Protein AF-A0A388QLC3-F1 (afdb_monomer)

Foldseek 3Di:
DPVVVVVVVVVVVVVVVVLDDPPPVLLVQLVVQLVVLLVVCLVCVVVLCVVCVPDPCVLVVSLCVSLVVSVVSSQVVQVVVVHGDDPSNVVNSVVSSVVCSVVSVVSVD

Nearest PDB structures (foldseek):
  4gfk-assembly1_A  TM=4.522E-01  e=5.751E-01  Vibrio cholerae O1 biovar El Tor str. N16961
  4hls-assembly3_B  TM=7.576E-01  e=4.727E+00  Oryctolagus cuniculus
  4hmm-assembly2_B  TM=4.912E-01  e=4.218E+00  Oryctolagus cuniculus
  3o79-assembly3_B  TM=4.939E-01  e=4.466E+00  Oryctolagus cuniculus

Sequence (109 aa):
MINSYRIIKHYKKSILAIIMAIPDDVQEYVEKNIKLMISQTETYIPVIKIVFPYSKNLADGIYNLIIGSALSVFVNQYAIRMKYPTSEDFLEFGKLALKYRDQIDKFFK

Mean predicted aligned error: 8.51 Å

Structure (mmCIF, N/CA/C/O backbone):
data_AF-A0A388QLC3-F1
#
_entry.id   AF-A0A388QLC3-F1
#
loop_
_atom_site.group_PDB
_atom_site.id
_atom_site.type_symbol
_atom_site.label_atom_id
_atom_site.label_alt_id
_atom_site.label_comp_id
_atom_site.label_asym_id
_atom_site.label_entity_id
_atom_site.label_seq_id
_atom_site.pdbx_PDB_ins_code
_atom_site.Cartn_x
_atom_site.Cartn_y
_atom_site.Cartn_z
_atom_site.occupancy
_atom_site.B_iso_or_equiv
_atom_site.auth_seq_id
_atom_site.auth_comp_id
_atom_site.auth_asym_id
_atom_site.auth_atom_id
_atom_site.pdbx_PDB_model_num
ATOM 1 N N . MET A 1 1 ? 24.329 -39.963 -13.262 1.00 51.78 1 MET A N 1
ATOM 2 C CA . MET A 1 1 ? 22.991 -39.377 -13.530 1.00 51.78 1 MET A CA 1
ATOM 3 C C . MET A 1 1 ? 22.492 -38.348 -12.497 1.00 51.78 1 MET A C 1
ATOM 5 O O . MET A 1 1 ? 21.504 -37.687 -12.776 1.00 51.78 1 MET A O 1
ATOM 9 N N . ILE A 1 2 ? 23.149 -38.134 -11.346 1.00 55.78 2 ILE A N 1
ATOM 10 C CA . ILE A 1 2 ? 22.633 -37.248 -10.271 1.00 55.78 2 ILE A CA 1
ATOM 11 C C . ILE A 1 2 ? 22.958 -35.750 -10.491 1.00 55.78 2 ILE A C 1
ATOM 13 O O . ILE A 1 2 ? 22.264 -34.876 -9.974 1.00 55.78 2 ILE A O 1
ATOM 17 N N . ASN A 1 3 ? 23.972 -35.427 -11.302 1.00 55.56 3 ASN A N 1
ATOM 18 C CA . ASN A 1 3 ? 24.464 -34.050 -11.440 1.00 55.56 3 ASN A CA 1
ATOM 19 C C . ASN A 1 3 ? 23.561 -33.153 -12.308 1.00 55.56 3 ASN A C 1
ATOM 21 O O . ASN A 1 3 ? 23.339 -31.991 -11.975 1.00 55.56 3 ASN A O 1
ATOM 25 N N . SER A 1 4 ? 22.953 -33.703 -13.365 1.00 48.91 4 SER A N 1
ATOM 26 C CA . SER A 1 4 ? 22.089 -32.935 -14.274 1.00 48.91 4 SER A CA 1
ATOM 27 C C . SER A 1 4 ? 20.813 -32.433 -13.592 1.00 48.91 4 SER A C 1
ATOM 29 O O . SER A 1 4 ? 20.413 -31.295 -13.809 1.00 48.91 4 SER A O 1
ATOM 31 N N . TYR A 1 5 ? 20.212 -33.217 -12.689 1.00 56.19 5 TYR A N 1
ATOM 32 C CA . TYR A 1 5 ? 19.015 -32.800 -11.941 1.00 56.19 5 TYR A CA 1
ATOM 33 C C . TYR A 1 5 ? 19.279 -31.624 -10.995 1.00 56.19 5 TYR A C 1
ATOM 35 O O . TYR A 1 5 ? 18.433 -30.741 -10.840 1.00 56.19 5 TYR A O 1
ATOM 43 N N . ARG A 1 6 ? 20.461 -31.583 -10.372 1.00 56.94 6 ARG A N 1
ATOM 44 C CA . ARG A 1 6 ? 20.851 -30.508 -9.452 1.00 56.94 6 ARG A CA 1
ATOM 45 C C . ARG A 1 6 ? 21.126 -29.205 -10.207 1.00 56.94 6 ARG A C 1
ATOM 47 O O . ARG A 1 6 ? 20.697 -28.146 -9.753 1.00 56.94 6 ARG A O 1
ATOM 54 N N . ILE A 1 7 ? 21.741 -29.307 -11.387 1.00 59.16 7 ILE A N 1
ATOM 55 C CA . ILE A 1 7 ? 21.964 -28.183 -12.305 1.00 59.16 7 ILE A CA 1
ATOM 56 C C . ILE A 1 7 ? 20.621 -27.647 -12.821 1.00 59.16 7 ILE A C 1
ATOM 58 O O . ILE A 1 7 ? 20.359 -26.458 -12.684 1.00 59.16 7 ILE A O 1
ATOM 62 N N . ILE A 1 8 ? 19.715 -28.510 -13.295 1.00 61.78 8 ILE A N 1
ATOM 63 C CA . ILE A 1 8 ? 18.383 -28.098 -13.775 1.00 61.78 8 ILE A CA 1
ATOM 64 C C . ILE A 1 8 ? 17.567 -27.429 -12.661 1.00 61.78 8 ILE A C 1
ATOM 66 O O . ILE A 1 8 ? 16.921 -26.414 -12.902 1.00 61.78 8 ILE A O 1
ATOM 70 N N . LYS A 1 9 ? 17.613 -27.938 -11.422 1.00 56.50 9 LYS A N 1
ATOM 71 C CA . LYS A 1 9 ? 16.917 -27.319 -10.280 1.00 56.50 9 LYS A CA 1
ATOM 72 C C . LYS A 1 9 ? 17.498 -25.947 -9.924 1.00 56.50 9 LYS A C 1
ATOM 74 O O . LYS A 1 9 ? 16.735 -25.044 -9.587 1.00 56.50 9 LYS A O 1
ATOM 79 N N . HIS A 1 10 ? 18.819 -25.786 -10.008 1.00 56.00 10 HIS A N 1
ATOM 80 C CA . HIS A 1 10 ? 19.481 -24.503 -9.778 1.00 56.00 10 HIS A CA 1
ATOM 81 C C . HIS A 1 10 ? 19.122 -23.499 -10.878 1.00 56.00 10 HIS A C 1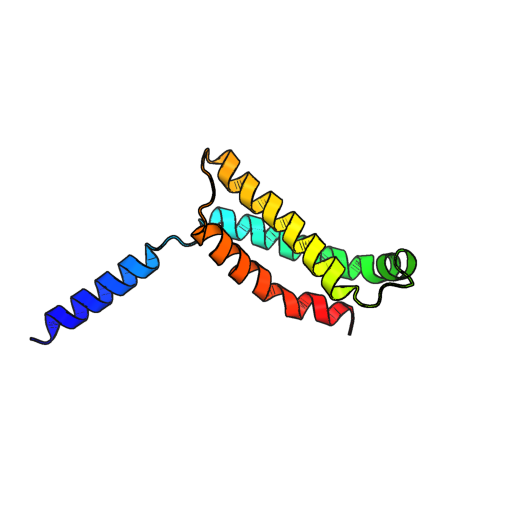
ATOM 83 O O . HIS A 1 10 ? 18.616 -22.432 -10.557 1.00 56.00 10 HIS A O 1
ATOM 89 N N . TYR A 1 11 ? 19.232 -23.880 -12.154 1.00 54.56 11 TYR A N 1
ATOM 90 C CA . TYR A 1 11 ? 18.823 -23.035 -13.279 1.00 54.56 11 TYR A CA 1
ATOM 91 C C . TYR A 1 11 ? 17.330 -22.707 -13.254 1.00 54.56 11 TYR A C 1
ATOM 93 O O . TYR A 1 11 ? 16.976 -21.561 -13.475 1.00 54.56 11 TYR A O 1
ATOM 101 N N . LYS A 1 12 ? 16.443 -23.648 -12.911 1.00 54.12 12 LYS A N 1
ATOM 102 C CA . LYS A 1 12 ? 15.00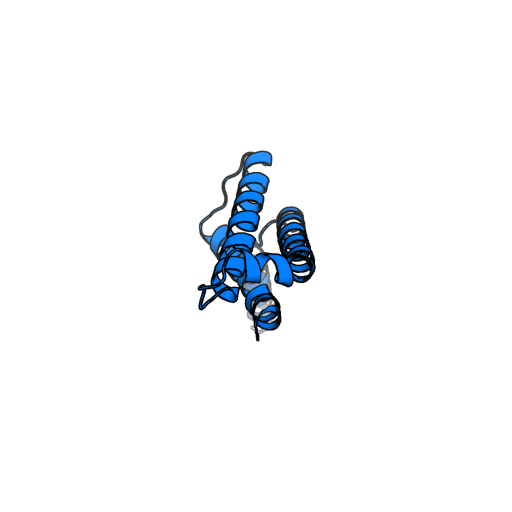2 -23.377 -12.782 1.00 54.12 12 LYS A CA 1
ATOM 103 C C . LYS A 1 12 ? 14.706 -22.405 -11.638 1.00 54.12 12 LYS A C 1
ATOM 105 O O . LYS A 1 12 ? 13.855 -21.543 -11.803 1.00 54.12 12 LYS A O 1
ATOM 110 N N . LYS A 1 13 ? 15.416 -22.507 -10.505 1.00 51.56 13 LYS A N 1
ATOM 111 C CA . LYS A 1 13 ? 15.309 -21.555 -9.386 1.00 51.56 13 LYS A CA 1
ATOM 112 C C . LYS A 1 13 ? 15.857 -20.176 -9.764 1.00 51.56 13 LYS A C 1
ATOM 114 O O . LYS A 1 13 ? 15.234 -19.184 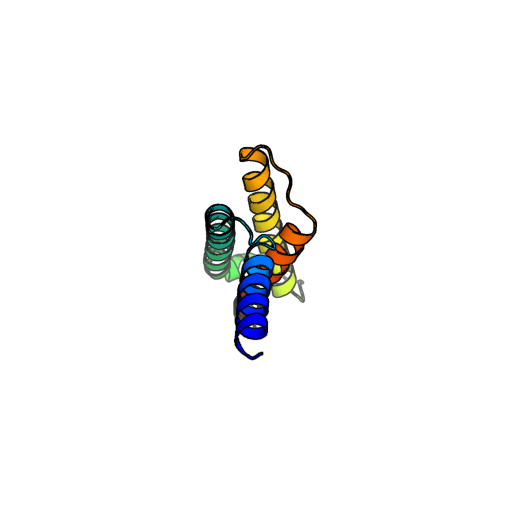-9.415 1.00 51.56 13 LYS A O 1
ATOM 119 N N . SER A 1 14 ? 16.965 -20.116 -10.501 1.00 49.97 14 SER A N 1
ATOM 120 C CA . SER A 1 14 ? 17.524 -18.865 -11.022 1.00 49.97 14 SER A CA 1
ATOM 121 C C . SER A 1 14 ? 16.618 -18.243 -12.083 1.00 49.97 14 SER A C 1
ATOM 123 O O . SER A 1 14 ? 16.393 -17.050 -12.038 1.00 49.97 14 SER A O 1
ATOM 125 N N . ILE A 1 15 ? 16.012 -19.035 -12.972 1.00 50.41 15 ILE A N 1
ATOM 126 C CA . ILE A 1 15 ? 15.026 -18.573 -13.959 1.00 50.41 15 ILE A CA 1
ATOM 127 C C . ILE A 1 15 ? 13.749 -18.091 -13.261 1.00 50.41 15 ILE A C 1
ATOM 129 O O . ILE A 1 15 ? 13.250 -17.041 -13.620 1.00 50.41 15 ILE A O 1
ATOM 133 N N . LEU A 1 16 ? 13.264 -18.785 -12.224 1.00 45.53 16 LEU A N 1
ATOM 134 C CA . LEU A 1 16 ? 12.148 -18.324 -11.381 1.00 45.53 16 LEU A CA 1
ATOM 135 C C . LEU A 1 16 ? 12.478 -17.055 -10.585 1.00 45.53 16 LEU A C 1
ATOM 137 O O . LEU A 1 16 ? 11.582 -16.264 -10.344 1.00 45.53 16 LEU A O 1
ATOM 141 N N . ALA A 1 17 ? 13.735 -16.849 -10.191 1.00 47.72 17 ALA A N 1
ATOM 142 C CA . ALA A 1 17 ? 14.194 -15.592 -9.596 1.00 47.72 17 ALA A CA 1
ATOM 143 C C . ALA A 1 17 ? 14.399 -14.480 -10.647 1.00 47.72 17 ALA A C 1
ATOM 145 O O . ALA A 1 17 ? 14.352 -13.305 -10.309 1.00 47.72 17 ALA A O 1
ATOM 146 N N . ILE A 1 18 ? 14.602 -14.854 -11.917 1.00 44.88 18 ILE A N 1
ATOM 147 C CA . ILE A 1 18 ? 14.611 -13.966 -13.091 1.00 44.88 18 ILE A CA 1
ATOM 148 C C . ILE A 1 18 ? 13.177 -13.672 -13.579 1.00 44.88 18 ILE A C 1
ATOM 150 O O . ILE A 1 18 ? 12.991 -12.727 -14.344 1.00 44.88 18 ILE A O 1
ATOM 154 N N . ILE A 1 19 ? 12.151 -14.404 -13.110 1.00 49.22 19 ILE A N 1
ATOM 155 C CA . ILE A 1 19 ? 10.744 -13.987 -13.227 1.00 49.22 19 ILE A CA 1
ATOM 156 C C . ILE A 1 19 ? 10.559 -12.795 -12.281 1.00 49.22 19 ILE A C 1
ATOM 158 O O . ILE A 1 19 ? 10.189 -12.929 -11.120 1.00 49.22 19 ILE A O 1
ATOM 162 N N . MET A 1 20 ? 10.980 -11.657 -12.828 1.00 57.03 20 MET A N 1
ATOM 163 C CA . MET A 1 20 ? 10.852 -10.264 -12.432 1.00 57.03 20 MET A CA 1
ATOM 164 C C . MET A 1 20 ? 10.196 -10.024 -11.074 1.00 57.03 20 MET A C 1
ATOM 166 O O . MET A 1 20 ? 8.989 -9.828 -10.964 1.00 57.03 20 MET A O 1
ATOM 170 N N . ALA A 1 21 ? 11.035 -9.957 -10.043 1.00 74.75 21 ALA A N 1
ATOM 171 C CA . ALA A 1 21 ? 10.706 -9.167 -8.871 1.00 74.75 21 ALA A CA 1
ATOM 172 C C . ALA A 1 21 ? 10.609 -7.691 -9.289 1.00 74.75 21 ALA A C 1
ATOM 174 O O . ALA A 1 21 ? 11.390 -7.227 -10.129 1.00 74.75 21 ALA A O 1
ATOM 175 N N . ILE A 1 22 ? 9.668 -6.958 -8.687 1.00 87.88 22 ILE A N 1
ATOM 176 C CA . ILE A 1 22 ? 9.654 -5.491 -8.742 1.00 87.88 22 ILE A CA 1
ATOM 177 C C . ILE A 1 22 ? 11.082 -5.011 -8.437 1.00 87.88 22 ILE A C 1
ATOM 179 O O . ILE A 1 22 ? 11.661 -5.509 -7.470 1.00 87.88 22 ILE A O 1
ATOM 183 N N . PRO A 1 23 ? 11.661 -4.079 -9.219 1.00 91.06 23 PRO A N 1
ATOM 184 C CA . PRO A 1 23 ? 12.991 -3.559 -8.924 1.00 91.06 23 PRO A CA 1
ATOM 185 C C . PRO A 1 23 ? 13.092 -3.109 -7.461 1.00 91.06 23 PRO A C 1
ATOM 187 O O . PRO A 1 23 ? 12.184 -2.436 -6.967 1.00 91.06 23 PRO A O 1
ATOM 190 N N . ASP A 1 24 ? 14.168 -3.490 -6.770 1.00 90.75 24 ASP A N 1
ATOM 191 C CA . ASP A 1 24 ? 14.291 -3.314 -5.314 1.00 90.75 24 ASP A CA 1
ATOM 192 C C . ASP A 1 24 ? 14.073 -1.858 -4.874 1.00 90.75 24 ASP A C 1
ATOM 194 O O . ASP A 1 24 ? 13.408 -1.592 -3.874 1.00 90.75 24 ASP A O 1
ATOM 198 N N . ASP A 1 25 ? 14.564 -0.906 -5.666 1.00 91.00 25 ASP A N 1
ATOM 199 C CA . ASP A 1 25 ? 14.408 0.531 -5.446 1.00 91.00 25 ASP A CA 1
ATOM 200 C C . ASP A 1 25 ? 12.952 1.004 -5.599 1.00 91.00 25 ASP A C 1
ATOM 202 O O . ASP A 1 25 ? 12.474 1.844 -4.833 1.00 91.00 25 ASP A O 1
ATOM 206 N N . VAL A 1 26 ? 12.212 0.444 -6.560 1.00 94.75 26 VAL A N 1
ATOM 207 C CA . VAL A 1 26 ? 10.773 0.689 -6.725 1.00 94.75 26 VAL A CA 1
ATOM 208 C C . VAL A 1 26 ? 9.998 0.093 -5.554 1.00 94.75 26 VAL A C 1
ATOM 210 O O . VAL A 1 26 ? 9.127 0.766 -4.993 1.00 94.75 26 VAL A O 1
ATOM 213 N N . GLN A 1 27 ? 10.325 -1.138 -5.157 1.00 95.00 27 GLN A N 1
ATOM 214 C CA . GLN A 1 27 ? 9.694 -1.799 -4.019 1.00 95.00 27 GLN A CA 1
ATOM 215 C C . GLN A 1 27 ? 9.924 -1.006 -2.726 1.00 95.00 27 GLN A C 1
ATOM 217 O O . GLN A 1 27 ? 8.966 -0.750 -1.995 1.00 95.00 27 GLN A O 1
ATOM 222 N N . GLU A 1 28 ? 11.155 -0.562 -2.464 1.00 94.88 28 GLU A N 1
ATOM 223 C CA . GLU A 1 28 ? 11.492 0.255 -1.295 1.00 94.88 28 GLU A CA 1
ATOM 224 C C . GLU A 1 28 ? 10.679 1.555 -1.268 1.00 94.88 28 GLU A C 1
ATOM 226 O O . GLU A 1 28 ? 10.102 1.914 -0.236 1.00 94.88 28 GLU A O 1
ATOM 231 N N . TYR A 1 29 ? 10.579 2.246 -2.406 1.00 95.25 29 TYR A N 1
ATOM 232 C CA . TYR A 1 29 ? 9.856 3.512 -2.494 1.00 95.25 29 TYR A CA 1
ATOM 233 C C . TYR A 1 29 ? 8.353 3.341 -2.220 1.00 95.25 29 TYR A C 1
ATOM 235 O O . TYR A 1 29 ? 7.746 4.145 -1.503 1.00 95.25 29 TYR A O 1
ATOM 243 N N . VAL A 1 30 ? 7.758 2.266 -2.742 1.00 97.12 30 VAL A N 1
ATOM 244 C CA . VAL A 1 30 ? 6.354 1.903 -2.498 1.00 97.12 30 VAL A CA 1
ATOM 245 C C . VAL A 1 30 ? 6.129 1.524 -1.037 1.00 97.12 30 VAL A C 1
ATOM 247 O O . VAL A 1 30 ? 5.220 2.057 -0.398 1.00 97.12 30 VAL A O 1
ATOM 250 N N . GLU A 1 31 ? 6.967 0.658 -0.464 1.00 97.25 31 GLU A N 1
ATOM 251 C CA . GLU A 1 31 ? 6.838 0.275 0.944 1.00 97.25 31 GLU A CA 1
ATOM 252 C C . GLU A 1 31 ? 7.003 1.468 1.885 1.00 97.25 31 GLU A C 1
ATOM 254 O O . GLU A 1 31 ? 6.284 1.572 2.881 1.00 97.25 31 GLU A O 1
ATOM 259 N N . LYS A 1 32 ? 7.927 2.384 1.579 1.00 97.50 32 LYS A N 1
ATOM 260 C CA . LYS A 1 32 ? 8.119 3.612 2.353 1.00 97.50 32 LYS A CA 1
ATOM 261 C C . LYS A 1 32 ? 6.858 4.475 2.344 1.00 97.50 32 LYS A C 1
ATOM 263 O O . LYS A 1 32 ? 6.480 4.989 3.396 1.00 97.50 32 LYS A O 1
ATOM 268 N N . ASN A 1 33 ? 6.192 4.605 1.195 1.00 97.88 33 ASN A N 1
ATOM 269 C CA . ASN A 1 33 ? 4.918 5.316 1.095 1.00 97.88 33 ASN A CA 1
ATOM 270 C C . ASN A 1 33 ? 3.821 4.645 1.941 1.00 97.88 33 ASN A C 1
ATOM 272 O O . ASN A 1 33 ? 3.188 5.324 2.749 1.00 97.88 33 ASN A O 1
ATOM 276 N N . ILE A 1 34 ? 3.659 3.322 1.831 1.00 98.00 34 ILE A N 1
ATOM 277 C CA . ILE A 1 34 ? 2.665 2.567 2.614 1.00 98.00 34 ILE A CA 1
ATOM 278 C C . ILE A 1 34 ? 2.916 2.740 4.118 1.00 98.00 34 ILE A C 1
ATOM 280 O O . ILE A 1 34 ? 2.012 3.131 4.857 1.00 98.00 34 ILE A O 1
ATOM 284 N N . LYS A 1 35 ? 4.152 2.501 4.577 1.00 97.12 35 LYS A N 1
ATOM 285 C CA . LYS A 1 35 ? 4.532 2.613 5.996 1.00 97.12 35 LYS A CA 1
ATOM 286 C C . LYS A 1 35 ? 4.294 4.024 6.538 1.00 97.12 35 LYS A C 1
ATOM 288 O O . LYS A 1 35 ? 3.782 4.167 7.647 1.00 97.12 35 LYS A O 1
ATOM 293 N N . LEU A 1 36 ? 4.609 5.057 5.751 1.00 96.94 36 LEU A N 1
ATOM 294 C CA . LEU A 1 36 ? 4.337 6.447 6.118 1.00 96.94 36 LEU A CA 1
ATOM 295 C C . LEU A 1 36 ? 2.835 6.696 6.308 1.00 96.94 36 LEU A C 1
ATOM 297 O O . LEU A 1 36 ? 2.437 7.236 7.337 1.00 96.94 36 LEU A O 1
ATOM 301 N N . MET A 1 37 ? 1.998 6.277 5.356 1.00 96.69 37 MET A N 1
ATOM 302 C CA . MET A 1 37 ? 0.551 6.499 5.449 1.00 96.69 37 MET A CA 1
ATOM 303 C C . MET A 1 37 ? -0.100 5.700 6.585 1.00 96.69 37 MET A C 1
ATOM 305 O O . MET A 1 37 ? -1.029 6.190 7.225 1.00 96.69 37 MET A O 1
ATOM 309 N N . ILE A 1 38 ? 0.399 4.496 6.880 1.00 96.06 38 ILE A N 1
ATOM 310 C CA . ILE A 1 38 ? -0.027 3.711 8.049 1.00 96.06 38 ILE A CA 1
ATOM 311 C C . ILE A 1 38 ? 0.309 4.458 9.345 1.00 96.06 38 ILE A C 1
ATOM 313 O O . ILE A 1 38 ? -0.564 4.621 10.194 1.00 96.06 38 ILE A O 1
ATOM 317 N N . SER A 1 39 ? 1.538 4.967 9.479 1.00 94.75 39 SER A N 1
ATOM 318 C CA . SER A 1 39 ? 1.953 5.752 10.652 1.00 94.75 39 SER A CA 1
ATOM 319 C C . SER A 1 39 ? 1.120 7.030 10.820 1.00 94.75 39 SER A C 1
ATOM 321 O O . SER A 1 39 ? 0.710 7.375 11.927 1.00 94.75 39 SER A O 1
ATOM 323 N N . GLN A 1 40 ? 0.807 7.711 9.719 1.00 93.44 40 GLN A N 1
ATOM 324 C CA . GLN A 1 40 ? -0.071 8.881 9.730 1.00 93.44 40 GLN A CA 1
ATOM 325 C C . GLN A 1 40 ? -1.507 8.524 10.131 1.00 93.44 40 GLN A C 1
ATOM 327 O O . GLN A 1 40 ? -2.120 9.239 10.923 1.00 93.44 40 GLN A O 1
ATOM 332 N N . THR A 1 41 ? -2.030 7.402 9.631 1.00 93.50 41 THR A N 1
ATOM 333 C CA . THR A 1 41 ? -3.383 6.923 9.948 1.00 93.50 41 THR A CA 1
ATOM 334 C C . THR A 1 41 ? -3.582 6.786 11.447 1.00 93.50 41 THR A C 1
ATOM 336 O O . THR A 1 41 ? -4.596 7.262 11.947 1.00 93.50 41 THR A O 1
ATOM 339 N N . GLU A 1 42 ? -2.616 6.201 12.157 1.00 91.00 42 GLU A N 1
ATOM 340 C CA . GLU A 1 42 ? -2.663 6.039 13.614 1.00 91.00 42 GLU A CA 1
ATOM 341 C C . GLU A 1 42 ? -2.900 7.376 14.336 1.00 91.00 42 GLU A C 1
ATOM 343 O O . GLU A 1 42 ? -3.745 7.473 15.226 1.00 91.00 42 GLU A O 1
ATOM 348 N N . THR A 1 43 ? -2.236 8.441 13.880 1.00 91.62 43 THR A N 1
ATOM 349 C CA . THR A 1 43 ? -2.388 9.792 14.442 1.00 91.62 43 THR A CA 1
ATOM 350 C C . THR A 1 43 ? -3.743 10.415 14.082 1.00 91.62 43 THR A C 1
ATOM 352 O O . THR A 1 43 ? -4.305 11.193 14.854 1.00 91.62 43 THR A O 1
ATOM 355 N N . TYR A 1 44 ? -4.299 10.074 12.918 1.00 90.06 44 TYR A N 1
ATOM 356 C CA . TYR A 1 44 ? -5.543 10.652 12.407 1.00 90.06 44 TYR A CA 1
ATOM 357 C C . TYR A 1 44 ? -6.809 9.892 12.820 1.00 90.06 44 TYR A C 1
ATOM 359 O O . TYR A 1 44 ? -7.902 10.384 12.536 1.00 90.06 44 TYR A O 1
ATOM 367 N N . ILE A 1 45 ? -6.711 8.754 13.524 1.00 91.44 45 ILE A N 1
ATOM 368 C CA . ILE A 1 45 ? -7.876 7.957 13.965 1.00 91.44 45 ILE A CA 1
ATOM 369 C C . ILE A 1 45 ? -8.988 8.818 14.597 1.00 91.44 45 ILE A C 1
ATOM 371 O O . ILE A 1 45 ? -10.147 8.645 14.200 1.00 91.44 45 ILE A O 1
ATOM 375 N N . PRO A 1 46 ? -8.708 9.754 15.532 1.00 91.56 46 PRO A N 1
ATOM 376 C CA . PRO A 1 46 ? -9.762 10.574 16.131 1.00 91.56 46 PRO A CA 1
ATOM 377 C C . PRO A 1 46 ? -10.509 11.422 15.094 1.00 91.56 46 PRO A C 1
ATOM 379 O O . PRO A 1 46 ? -11.736 11.491 15.116 1.00 91.56 46 PRO A O 1
ATOM 382 N N . VAL A 1 47 ? -9.778 12.009 14.142 1.00 93.56 47 VAL A N 1
ATOM 383 C CA . VAL A 1 47 ? -10.348 12.817 13.055 1.00 93.56 47 VAL A CA 1
ATOM 384 C C . VAL A 1 47 ? -11.174 11.941 12.115 1.00 93.56 47 VAL A C 1
ATOM 386 O O . VAL A 1 47 ? -12.299 12.300 11.777 1.00 93.56 47 VAL A O 1
ATOM 389 N N . ILE A 1 48 ? -10.661 10.765 11.744 1.00 91.06 48 ILE A N 1
ATOM 390 C CA . ILE A 1 48 ? -11.350 9.810 10.862 1.00 91.06 48 ILE A CA 1
ATOM 391 C C . ILE A 1 48 ? -12.714 9.422 11.451 1.00 91.06 48 ILE A C 1
ATOM 393 O O . ILE A 1 48 ? -13.712 9.428 10.732 1.00 91.06 48 ILE A O 1
ATOM 397 N N . LYS A 1 49 ? -12.791 9.145 12.759 1.00 89.12 49 LYS A N 1
ATOM 398 C CA . LYS A 1 49 ? -14.058 8.791 13.427 1.00 89.12 49 LYS A CA 1
ATOM 399 C C . LYS A 1 49 ? -15.077 9.937 13.430 1.00 89.12 49 LYS A C 1
ATOM 401 O O . LYS A 1 49 ? -16.271 9.674 13.335 1.00 89.12 49 LYS A O 1
ATOM 406 N N . ILE A 1 50 ? -14.617 11.187 13.514 1.00 93.31 50 ILE A N 1
ATOM 407 C CA . ILE A 1 50 ? -15.485 12.376 13.467 1.00 93.31 50 ILE A CA 1
ATOM 408 C C . ILE A 1 50 ? -15.996 12.629 12.045 1.00 93.31 50 ILE A C 1
ATOM 410 O O . ILE A 1 50 ? -17.175 12.917 11.861 1.00 93.31 50 ILE A O 1
ATOM 414 N N . VAL A 1 51 ? -15.118 12.529 11.044 1.00 93.81 51 VAL A N 1
ATOM 415 C CA . VAL A 1 51 ? -15.448 12.823 9.639 1.00 93.81 51 VAL A CA 1
ATOM 416 C C . VAL A 1 51 ? -16.311 11.723 9.015 1.00 93.81 51 VAL A C 1
ATOM 418 O O . VAL A 1 51 ? -17.157 12.009 8.170 1.00 93.81 51 VAL A O 1
ATOM 421 N N . PHE A 1 52 ? -16.145 10.472 9.451 1.00 91.44 52 PHE A N 1
ATOM 422 C CA . PHE A 1 52 ? -16.863 9.311 8.917 1.00 91.44 52 PHE A CA 1
ATOM 423 C C . PHE A 1 52 ? -17.704 8.593 9.991 1.00 91.44 52 PHE A C 1
ATOM 425 O O . PHE A 1 52 ? -17.521 7.392 10.216 1.00 91.44 52 PHE A O 1
ATOM 432 N N . PRO A 1 53 ? -18.666 9.280 10.637 1.00 90.25 53 PRO A N 1
ATOM 433 C CA . PRO A 1 53 ? -19.331 8.788 11.847 1.00 90.25 53 PRO A CA 1
ATOM 434 C C . PRO A 1 53 ? -20.240 7.571 11.613 1.00 90.25 53 PRO A C 1
ATOM 436 O O . PRO A 1 53 ? -20.553 6.842 12.549 1.00 90.25 53 PRO A O 1
ATOM 439 N N . TYR A 1 54 ? -20.662 7.330 10.368 1.00 91.50 54 TYR A N 1
ATOM 440 C CA . TYR A 1 54 ? -21.571 6.235 10.003 1.00 91.50 54 TYR A CA 1
ATOM 441 C C . TYR A 1 54 ? -20.884 5.097 9.243 1.00 91.50 54 TYR A C 1
ATOM 443 O O . TYR A 1 54 ? -21.550 4.152 8.810 1.00 91.50 54 TYR A O 1
ATOM 451 N N . SER A 1 55 ? -19.565 5.179 9.041 1.00 90.38 55 SER A N 1
ATOM 452 C CA . SER A 1 55 ? -18.845 4.127 8.332 1.00 90.38 55 SER A CA 1
ATOM 453 C C . SER A 1 55 ? -18.767 2.870 9.189 1.00 90.38 55 SER A C 1
ATOM 455 O O . SER A 1 55 ? -18.233 2.878 10.296 1.00 90.38 55 SER A O 1
ATOM 457 N N . LYS A 1 56 ? -19.280 1.765 8.648 1.00 87.06 56 LYS A N 1
ATOM 458 C CA . LYS A 1 56 ? -19.234 0.447 9.296 1.00 87.06 56 LYS A CA 1
ATOM 459 C C . LYS A 1 56 ? -17.933 -0.305 9.016 1.00 87.06 56 LYS A C 1
ATOM 461 O O . LYS A 1 56 ? -17.712 -1.357 9.602 1.00 87.06 56 LYS A O 1
ATOM 466 N N . ASN A 1 57 ? -17.102 0.204 8.103 1.00 90.62 57 ASN A N 1
ATOM 467 C CA . ASN A 1 57 ? -15.896 -0.479 7.650 1.00 90.62 57 ASN A CA 1
ATOM 468 C C . ASN A 1 57 ? -14.778 0.520 7.311 1.00 90.62 57 ASN A C 1
ATOM 470 O O . ASN A 1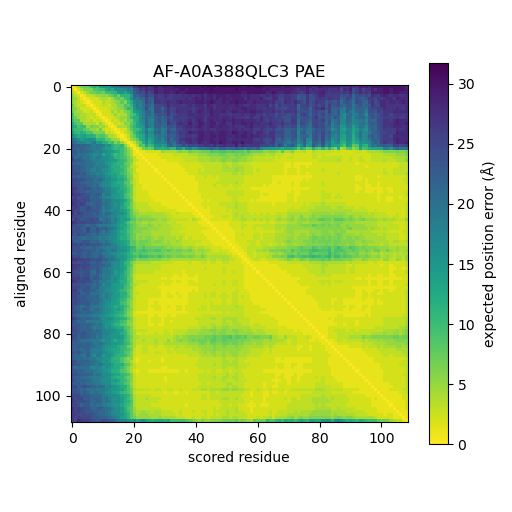 57 ? -14.364 0.689 6.164 1.00 90.62 57 ASN A O 1
ATOM 474 N N . LEU A 1 58 ? -14.323 1.235 8.343 1.00 92.38 58 LEU A N 1
ATOM 475 C CA . LEU A 1 58 ? -13.227 2.199 8.224 1.00 92.38 58 LEU A CA 1
ATOM 476 C C . LEU A 1 58 ? -11.905 1.526 7.841 1.00 92.38 58 LEU A C 1
ATOM 478 O O . LEU A 1 58 ? -11.150 2.103 7.064 1.00 92.38 58 LEU A O 1
ATOM 482 N N . ALA A 1 59 ? -11.656 0.305 8.322 1.00 93.88 59 ALA A N 1
ATOM 483 C CA . ALA A 1 59 ? -10.454 -0.452 7.983 1.00 93.88 59 ALA A CA 1
ATOM 484 C C . ALA A 1 59 ? -10.336 -0.689 6.467 1.00 93.88 59 ALA A C 1
ATOM 486 O O . ALA A 1 59 ? -9.292 -0.371 5.897 1.00 93.88 59 ALA A O 1
ATOM 487 N N . ASP A 1 60 ? -11.404 -1.143 5.792 1.00 94.69 60 ASP A N 1
ATOM 488 C CA . ASP A 1 60 ? -11.404 -1.308 4.328 1.00 94.69 60 ASP A CA 1
ATOM 489 C C . ASP A 1 60 ? -11.184 0.016 3.602 1.00 94.69 60 ASP A C 1
ATOM 491 O O . ASP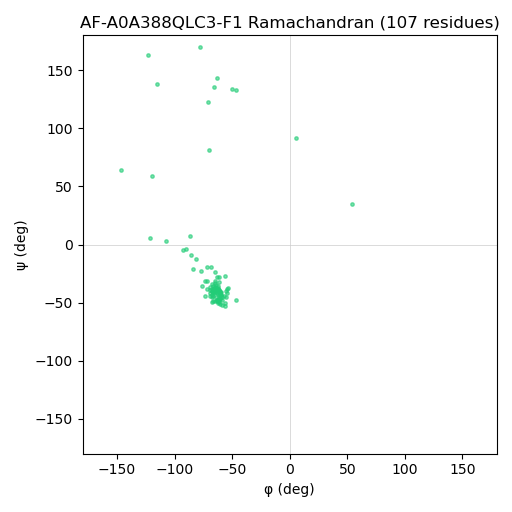 A 1 60 ? -10.390 0.084 2.664 1.00 94.69 60 ASP A O 1
ATOM 495 N N . GLY A 1 61 ? -11.878 1.074 4.030 1.00 93.69 61 GLY A N 1
ATOM 496 C CA . GLY A 1 61 ? -11.770 2.388 3.398 1.00 93.69 61 GLY A CA 1
ATOM 497 C C . GLY A 1 61 ? -10.347 2.942 3.460 1.00 93.69 61 GLY A C 1
ATOM 498 O O . GLY A 1 61 ? -9.803 3.383 2.448 1.00 93.69 61 GLY A O 1
ATOM 499 N N . ILE A 1 62 ? -9.722 2.865 4.635 1.00 95.19 62 ILE A N 1
ATOM 500 C CA . ILE A 1 62 ? -8.348 3.325 4.840 1.00 95.19 62 ILE A CA 1
ATOM 501 C C . ILE A 1 62 ? -7.347 2.424 4.118 1.00 95.19 62 ILE A C 1
ATOM 503 O O . ILE A 1 62 ? -6.435 2.937 3.471 1.00 95.19 62 ILE A O 1
ATOM 507 N N . TYR A 1 63 ? -7.534 1.103 4.154 1.00 96.69 63 TYR A N 1
ATOM 508 C CA . TYR A 1 63 ? -6.701 0.178 3.390 1.00 96.69 63 TYR A CA 1
ATOM 509 C C . TYR A 1 63 ? -6.724 0.514 1.894 1.00 96.69 63 TYR A C 1
ATOM 511 O O . TYR A 1 63 ? -5.670 0.710 1.290 1.00 96.69 63 TYR A O 1
ATOM 519 N N . ASN A 1 64 ? -7.914 0.676 1.312 1.00 96.25 64 ASN A N 1
ATOM 520 C CA . ASN A 1 64 ? -8.073 1.013 -0.102 1.00 96.25 64 ASN A CA 1
ATOM 521 C C . ASN A 1 64 ? -7.433 2.363 -0.453 1.00 96.25 64 ASN A C 1
ATOM 523 O O . ASN A 1 64 ? -6.800 2.481 -1.502 1.00 96.25 64 ASN A O 1
ATOM 527 N N . LEU A 1 65 ? -7.550 3.365 0.424 1.00 95.44 65 LEU A N 1
ATOM 528 C CA . LEU A 1 65 ? -6.915 4.670 0.234 1.00 95.44 65 LEU A CA 1
ATOM 529 C C . LEU A 1 65 ? -5.383 4.562 0.215 1.00 95.44 65 LEU A C 1
ATOM 531 O O . LEU A 1 65 ? -4.735 5.097 -0.687 1.00 95.44 65 LEU A O 1
ATOM 535 N N . ILE A 1 66 ? -4.806 3.860 1.192 1.00 97.19 66 ILE A N 1
ATOM 536 C CA . ILE A 1 66 ? -3.353 3.679 1.304 1.00 97.19 66 ILE A CA 1
ATOM 537 C C . ILE A 1 66 ? -2.822 2.907 0.096 1.00 97.19 66 ILE A C 1
ATOM 539 O O . ILE A 1 66 ? -1.858 3.338 -0.537 1.00 97.19 66 ILE A O 1
ATOM 543 N N . ILE A 1 67 ? -3.466 1.796 -0.269 1.00 98.00 67 ILE A N 1
ATOM 544 C CA . ILE A 1 67 ? -3.020 0.976 -1.398 1.00 98.00 67 ILE A CA 1
ATOM 545 C C . ILE A 1 67 ? -3.234 1.691 -2.738 1.00 98.00 67 ILE A C 1
ATOM 547 O O . ILE A 1 67 ? -2.367 1.605 -3.603 1.00 98.00 67 ILE A O 1
ATOM 551 N N . GLY A 1 68 ? -4.317 2.454 -2.914 1.00 97.81 68 GLY A N 1
ATOM 552 C CA . GLY A 1 68 ? -4.527 3.269 -4.117 1.00 97.81 68 GLY A CA 1
ATOM 553 C C . GLY A 1 68 ? -3.469 4.368 -4.290 1.00 97.81 68 GLY A C 1
ATOM 554 O O . GLY A 1 68 ? -2.970 4.597 -5.397 1.00 97.81 68 GLY A O 1
ATOM 555 N N . SER A 1 69 ? -3.059 5.002 -3.187 1.00 97.75 69 SER A N 1
ATOM 556 C CA . SER A 1 69 ? -1.929 5.941 -3.170 1.00 97.75 69 SER A CA 1
ATOM 557 C C . SER A 1 69 ? -0.615 5.240 -3.542 1.00 97.75 69 SER A C 1
ATOM 559 O O . SER A 1 69 ? 0.094 5.677 -4.454 1.00 97.75 69 SER A O 1
ATOM 561 N N . ALA A 1 70 ? -0.335 4.090 -2.926 1.00 98.00 70 ALA A N 1
ATOM 562 C CA . ALA A 1 70 ? 0.861 3.298 -3.201 1.00 98.00 70 ALA A CA 1
ATOM 563 C C . ALA A 1 70 ? 0.921 2.783 -4.651 1.00 98.00 70 ALA A C 1
ATOM 565 O O . ALA A 1 70 ? 1.997 2.754 -5.247 1.00 98.00 70 ALA A O 1
ATOM 566 N N . LEU A 1 71 ? -0.223 2.433 -5.247 1.00 98.12 71 LEU A N 1
ATOM 567 C CA . LEU A 1 71 ? -0.334 2.048 -6.656 1.00 98.12 71 LEU A CA 1
ATOM 568 C C . LEU A 1 71 ? 0.046 3.207 -7.585 1.00 98.12 71 LEU A C 1
ATOM 570 O O . LEU A 1 71 ? 0.774 3.011 -8.557 1.00 98.12 71 LEU A O 1
ATOM 574 N N . SER A 1 72 ? -0.398 4.424 -7.266 1.00 97.81 72 SER A N 1
ATOM 575 C CA . SER A 1 72 ? -0.029 5.622 -8.031 1.00 97.81 72 SER A CA 1
ATOM 576 C C . SER A 1 72 ? 1.479 5.872 -7.966 1.00 97.81 72 SER A C 1
ATOM 578 O O . SER A 1 72 ? 2.115 6.144 -8.985 1.00 97.81 72 SER A O 1
ATOM 580 N N . VAL A 1 73 ? 2.075 5.705 -6.780 1.00 97.25 73 VAL A N 1
ATOM 581 C CA . VAL A 1 73 ? 3.530 5.782 -6.586 1.00 97.25 73 VAL A CA 1
ATOM 582 C C . VAL A 1 73 ? 4.252 4.708 -7.400 1.00 97.25 73 VAL A C 1
ATOM 584 O O . VAL A 1 73 ? 5.210 5.023 -8.103 1.00 97.25 73 VAL A O 1
ATOM 587 N N . PHE A 1 74 ? 3.782 3.464 -7.345 1.00 97.75 74 PHE A N 1
ATOM 588 C CA . PHE A 1 74 ? 4.336 2.340 -8.093 1.00 97.75 74 PHE A CA 1
ATOM 589 C C . PHE A 1 74 ? 4.356 2.609 -9.603 1.00 97.75 74 PHE A C 1
ATOM 591 O O . PHE A 1 74 ? 5.416 2.550 -10.225 1.00 97.75 74 PHE A O 1
ATOM 598 N N . VAL A 1 75 ? 3.217 2.991 -10.189 1.00 97.19 75 VAL A N 1
ATOM 599 C CA . VAL A 1 75 ? 3.122 3.311 -11.624 1.00 97.19 75 VAL A CA 1
ATOM 600 C C . VAL A 1 75 ? 4.035 4.484 -11.988 1.00 97.19 75 VAL A C 1
ATOM 602 O O . VAL A 1 75 ? 4.724 4.434 -13.007 1.00 97.19 75 VAL A O 1
ATOM 605 N N . ASN A 1 76 ? 4.106 5.514 -11.142 1.00 96.94 76 ASN A N 1
ATOM 606 C CA . ASN A 1 76 ? 4.973 6.665 -11.382 1.00 96.94 76 ASN A CA 1
ATOM 607 C C . ASN A 1 76 ? 6.466 6.288 -11.371 1.00 96.94 76 ASN A C 1
ATOM 609 O O . ASN A 1 76 ? 7.240 6.780 -12.191 1.00 96.94 76 ASN A O 1
ATOM 613 N N . GLN A 1 77 ? 6.882 5.373 -10.492 1.00 95.88 77 GLN A N 1
ATOM 614 C CA . GLN A 1 77 ? 8.257 4.870 -10.489 1.00 95.88 77 GLN A CA 1
ATOM 615 C C . GLN A 1 77 ? 8.610 4.154 -11.804 1.00 95.88 77 GLN A C 1
ATOM 617 O O . GLN A 1 77 ? 9.717 4.332 -12.320 1.00 95.88 77 GLN A O 1
ATOM 622 N N . TYR A 1 78 ? 7.683 3.399 -12.394 1.00 95.44 78 TYR A N 1
ATOM 623 C CA . TYR A 1 78 ? 7.884 2.8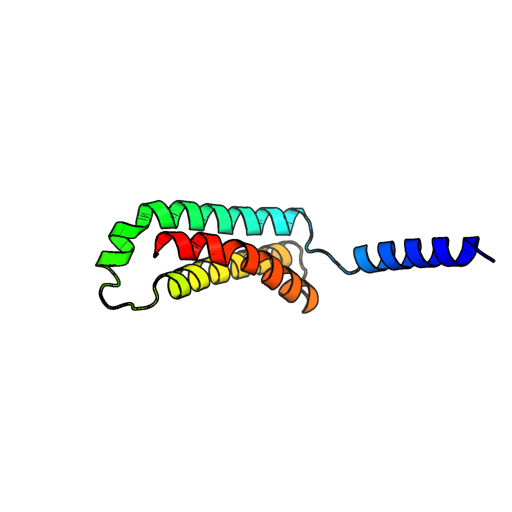23 -13.728 1.00 95.44 78 TYR A CA 1
ATOM 624 C C . TYR A 1 78 ? 7.936 3.900 -14.819 1.00 95.44 78 TYR A C 1
ATOM 626 O O . TYR A 1 78 ? 8.843 3.876 -15.654 1.00 95.44 78 TYR A O 1
ATOM 634 N N . ALA A 1 79 ? 7.035 4.885 -14.764 1.00 95.06 79 ALA A N 1
ATOM 635 C CA . ALA A 1 79 ? 6.976 5.974 -15.736 1.00 95.06 79 ALA A CA 1
ATOM 636 C C . ALA A 1 79 ? 8.276 6.799 -15.784 1.00 95.06 79 ALA A C 1
ATOM 638 O O . ALA A 1 79 ? 8.794 7.057 -16.868 1.00 95.06 79 ALA A O 1
ATOM 639 N N . ILE A 1 80 ? 8.867 7.134 -14.629 1.00 95.12 80 ILE A N 1
ATOM 640 C CA . ILE A 1 80 ? 10.160 7.848 -14.543 1.00 95.12 80 ILE A CA 1
ATOM 641 C C . ILE A 1 80 ? 11.299 7.039 -15.187 1.00 95.12 80 ILE A C 1
ATOM 643 O O . ILE A 1 80 ? 12.264 7.603 -15.699 1.00 95.12 80 ILE A O 1
ATOM 647 N N . ARG A 1 81 ? 11.179 5.708 -15.202 1.00 93.38 81 ARG A N 1
ATOM 648 C CA . ARG A 1 81 ? 12.131 4.792 -15.849 1.00 93.38 81 ARG A CA 1
ATOM 649 C C . ARG A 1 81 ? 11.820 4.567 -17.333 1.00 93.38 81 ARG A C 1
ATOM 651 O O . ARG A 1 81 ? 12.450 3.705 -17.940 1.00 93.38 81 ARG A O 1
ATOM 658 N N . MET A 1 82 ? 10.866 5.308 -17.908 1.00 94.50 82 MET A N 1
ATOM 659 C CA . MET A 1 82 ? 10.364 5.138 -19.280 1.00 94.50 82 MET A CA 1
ATOM 660 C C . MET A 1 82 ? 9.892 3.702 -19.558 1.00 94.50 82 MET A C 1
ATOM 662 O O . MET A 1 82 ? 10.063 3.171 -20.656 1.00 94.50 82 MET A O 1
ATOM 666 N N . LYS A 1 83 ? 9.325 3.053 -18.537 1.00 92.31 83 LYS A N 1
ATOM 667 C CA . LYS A 1 83 ? 8.790 1.690 -18.593 1.00 92.31 83 LYS A CA 1
ATOM 668 C C . LYS A 1 83 ? 7.322 1.686 -18.184 1.00 92.31 83 LYS A C 1
ATOM 670 O O . LYS A 1 83 ? 6.841 2.604 -17.526 1.00 92.31 83 LYS A O 1
ATOM 675 N N . TYR A 1 84 ? 6.639 0.603 -18.529 1.00 92.19 84 TYR A N 1
ATOM 676 C CA . TYR A 1 84 ? 5.297 0.308 -18.045 1.00 92.19 84 TYR A CA 1
ATOM 677 C C . TYR A 1 84 ? 5.344 -0.961 -17.194 1.00 92.19 84 TYR A C 1
ATOM 679 O O . TYR A 1 84 ? 6.046 -1.900 -17.581 1.00 92.19 84 TYR A O 1
ATOM 687 N N . PRO A 1 85 ? 4.643 -0.997 -16.049 1.00 93.31 85 PRO A N 1
ATOM 688 C CA . PRO A 1 85 ? 4.518 -2.220 -15.273 1.00 93.31 85 PRO A CA 1
ATOM 689 C C . PRO A 1 85 ? 3.716 -3.255 -16.066 1.00 93.31 85 PRO A C 1
ATOM 691 O O . PRO A 1 85 ? 2.692 -2.942 -16.680 1.00 93.31 85 PRO A O 1
ATOM 694 N N . THR A 1 86 ? 4.201 -4.489 -16.058 1.00 94.44 86 THR A N 1
ATOM 695 C CA . THR A 1 86 ? 3.522 -5.652 -16.634 1.00 94.44 86 THR A CA 1
ATOM 696 C C . THR A 1 86 ? 2.416 -6.160 -15.706 1.00 94.44 86 THR A C 1
ATOM 698 O O . THR A 1 86 ? 2.302 -5.747 -14.549 1.00 94.44 86 THR A O 1
ATOM 701 N N . SER A 1 87 ? 1.592 -7.088 -16.195 1.00 93.19 87 SER A N 1
ATOM 702 C CA . SER A 1 87 ? 0.605 -7.801 -15.374 1.00 93.19 87 SER A CA 1
ATOM 703 C C . SER A 1 87 ? 1.231 -8.491 -14.160 1.00 93.19 87 SER A C 1
ATOM 705 O O . SER A 1 87 ? 0.664 -8.469 -13.068 1.00 93.19 87 SER A O 1
ATOM 707 N N . GLU A 1 88 ? 2.409 -9.079 -14.340 1.00 92.62 88 GLU A N 1
ATOM 708 C CA . GLU A 1 88 ? 3.185 -9.757 -13.308 1.00 92.62 88 GLU A CA 1
ATOM 709 C C . GLU A 1 88 ? 3.691 -8.761 -12.258 1.00 92.62 88 GLU A C 1
ATOM 711 O O . GLU A 1 88 ? 3.580 -9.028 -11.062 1.00 92.62 88 GLU A O 1
ATOM 716 N N . ASP A 1 89 ? 4.141 -7.576 -12.681 1.00 93.75 89 ASP A N 1
ATOM 717 C CA . ASP A 1 89 ? 4.564 -6.519 -11.756 1.00 93.75 89 ASP A CA 1
ATOM 718 C C . ASP A 1 89 ? 3.388 -6.045 -10.878 1.00 93.75 89 ASP A C 1
ATOM 720 O O . ASP A 1 89 ? 3.546 -5.838 -9.672 1.00 93.75 89 ASP A O 1
ATOM 724 N N . PHE A 1 90 ? 2.181 -5.931 -11.449 1.00 95.69 90 PHE A N 1
ATOM 725 C CA . PHE A 1 90 ? 0.967 -5.634 -10.678 1.00 95.69 90 PHE A CA 1
ATOM 726 C C . PHE A 1 90 ? 0.574 -6.767 -9.722 1.00 95.69 90 PHE A C 1
ATOM 728 O O . PHE A 1 90 ? 0.095 -6.499 -8.617 1.00 95.69 90 PHE A O 1
ATOM 735 N N . LEU A 1 91 ? 0.785 -8.028 -10.109 1.00 95.81 91 LEU A N 1
ATOM 736 C CA . LEU A 1 91 ? 0.546 -9.173 -9.231 1.00 95.81 91 LEU A CA 1
ATOM 737 C C . LEU A 1 91 ? 1.486 -9.146 -8.018 1.00 95.81 91 LEU A C 1
ATOM 739 O O . LEU A 1 91 ? 1.036 -9.344 -6.885 1.00 95.81 91 LEU A O 1
ATOM 743 N N . GLU A 1 92 ? 2.773 -8.873 -8.235 1.00 95.38 92 GLU A N 1
ATOM 744 C CA . GLU A 1 92 ? 3.743 -8.729 -7.147 1.00 95.38 92 GLU A CA 1
ATOM 745 C C . GLU A 1 92 ? 3.430 -7.516 -6.262 1.00 95.38 92 GLU A C 1
ATOM 747 O O . GLU A 1 92 ? 3.503 -7.618 -5.033 1.00 95.38 92 GLU A O 1
ATOM 752 N N . PHE A 1 93 ? 2.964 -6.406 -6.845 1.00 96.19 93 PHE A N 1
ATOM 753 C CA . PHE A 1 93 ? 2.476 -5.261 -6.075 1.00 96.19 93 PHE A CA 1
ATOM 754 C C . PHE A 1 93 ? 1.290 -5.660 -5.185 1.00 96.19 93 PHE A C 1
ATOM 756 O O . PHE A 1 93 ? 1.260 -5.316 -4.004 1.00 96.19 93 PHE A O 1
ATOM 763 N N . GLY A 1 94 ? 0.341 -6.441 -5.708 1.00 96.12 94 GLY A N 1
ATOM 764 C CA . GLY A 1 94 ? -0.791 -6.949 -4.930 1.00 96.12 94 GLY A CA 1
ATOM 765 C C . GLY A 1 94 ? -0.349 -7.804 -3.737 1.00 96.12 94 GLY A C 1
ATOM 766 O O . GLY A 1 94 ? -0.835 -7.613 -2.619 1.00 96.12 94 GLY A O 1
ATOM 767 N N . LYS A 1 95 ? 0.628 -8.699 -3.934 1.00 95.50 95 LYS A N 1
ATOM 768 C CA . LYS A 1 95 ? 1.215 -9.506 -2.847 1.00 95.50 95 LYS A CA 1
ATOM 769 C C . LYS A 1 95 ? 1.934 -8.640 -1.813 1.00 95.50 95 LYS A C 1
ATOM 771 O O . LYS A 1 95 ? 1.844 -8.923 -0.619 1.00 95.50 95 LYS A O 1
ATOM 776 N N . LEU A 1 96 ? 2.641 -7.599 -2.252 1.00 94.88 96 LEU A N 1
ATOM 777 C CA . LEU A 1 96 ? 3.293 -6.624 -1.378 1.00 94.88 96 LEU A CA 1
ATOM 778 C C . LEU A 1 96 ? 2.262 -5.878 -0.519 1.00 94.88 96 LEU A C 1
ATOM 780 O O . LEU A 1 96 ? 2.400 -5.837 0.702 1.00 94.88 96 LEU A O 1
ATOM 784 N N . ALA A 1 97 ? 1.214 -5.346 -1.149 1.00 95.38 97 ALA A N 1
ATOM 785 C CA . ALA A 1 97 ? 0.139 -4.592 -0.509 1.00 95.38 97 ALA A CA 1
ATOM 786 C C . ALA A 1 97 ? -0.651 -5.427 0.512 1.00 95.38 97 ALA A C 1
ATOM 788 O O . ALA A 1 97 ? -1.032 -4.922 1.574 1.00 95.38 97 ALA A O 1
ATOM 789 N N . LEU A 1 98 ? -0.882 -6.713 0.229 1.00 96.00 9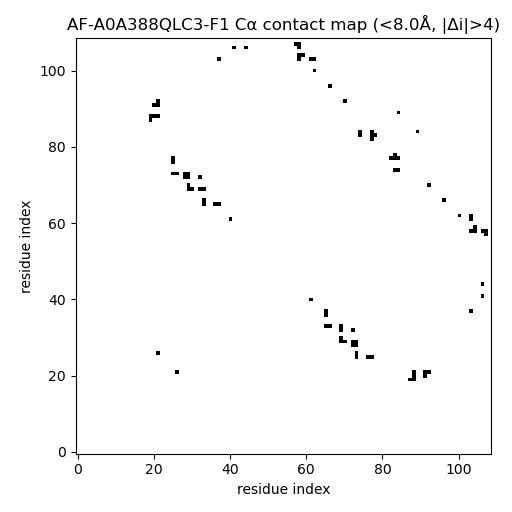8 LEU A N 1
ATOM 790 C CA . LEU A 1 98 ? -1.642 -7.603 1.111 1.00 96.00 98 LEU A CA 1
ATOM 791 C C . LEU A 1 98 ? -0.988 -7.769 2.493 1.00 96.00 98 LEU A C 1
ATOM 793 O O . LEU A 1 98 ? -1.698 -7.864 3.493 1.00 96.00 98 LEU A O 1
ATOM 797 N N . LYS A 1 99 ? 0.351 -7.720 2.577 1.00 95.38 99 LYS A N 1
ATOM 798 C CA . LYS A 1 99 ? 1.109 -7.859 3.839 1.00 95.38 99 LYS A CA 1
ATOM 799 C C . LYS A 1 99 ? 0.708 -6.841 4.910 1.00 95.38 99 LYS A C 1
ATOM 801 O O . LYS A 1 99 ? 0.867 -7.108 6.096 1.00 95.38 99 LYS A O 1
ATOM 806 N N . TYR A 1 100 ? 0.205 -5.678 4.500 1.00 96.19 100 TYR A N 1
ATOM 807 C CA . TYR A 1 100 ? -0.123 -4.569 5.396 1.00 96.19 100 TYR A CA 1
ATOM 808 C C . TYR A 1 100 ? -1.578 -4.581 5.878 1.00 96.19 100 TYR A C 1
ATOM 810 O O . TYR A 1 100 ? -1.954 -3.763 6.721 1.00 96.19 100 TYR A O 1
ATOM 818 N N . ARG A 1 101 ? -2.407 -5.504 5.372 1.00 95.19 101 ARG A N 1
ATOM 819 C CA . ARG A 1 101 ? -3.842 -5.541 5.667 1.00 95.19 101 ARG A CA 1
ATOM 820 C C . ARG A 1 101 ? -4.127 -5.724 7.157 1.00 95.19 101 ARG A C 1
ATOM 822 O O . ARG A 1 101 ? -4.829 -4.911 7.755 1.00 95.19 101 ARG A O 1
ATOM 829 N N . ASP A 1 102 ? -3.512 -6.735 7.762 1.00 94.50 102 ASP A N 1
ATOM 830 C CA . ASP A 1 102 ? -3.708 -7.060 9.178 1.00 94.50 102 ASP A CA 1
ATOM 831 C C . ASP A 1 102 ? -3.239 -5.941 10.113 1.00 94.50 102 ASP A C 1
ATOM 833 O O . ASP A 1 102 ? -3.751 -5.798 11.222 1.00 94.50 102 ASP A O 1
ATOM 837 N N . GLN A 1 103 ? -2.254 -5.144 9.687 1.00 94.38 103 GLN A N 1
ATOM 838 C CA . GLN A 1 103 ? -1.768 -4.010 10.467 1.00 94.38 103 GLN A CA 1
ATOM 839 C C . GLN A 1 103 ? -2.810 -2.890 10.526 1.00 94.38 103 GLN A C 1
ATOM 841 O O . GLN A 1 103 ? -3.058 -2.358 11.603 1.00 94.38 103 GLN A O 1
ATOM 846 N N . ILE A 1 104 ? -3.440 -2.561 9.396 1.00 94.31 104 ILE A N 1
ATOM 847 C CA . ILE A 1 104 ? -4.463 -1.508 9.325 1.00 94.31 104 ILE A CA 1
ATOM 848 C C . ILE A 1 104 ? -5.735 -1.937 10.061 1.00 94.31 104 ILE A C 1
ATOM 850 O O . ILE A 1 104 ? -6.314 -1.140 10.797 1.00 94.31 104 ILE A O 1
ATOM 854 N N . ASP A 1 105 ? -6.125 -3.208 9.944 1.00 93.88 105 ASP A N 1
ATOM 855 C CA . ASP A 1 105 ? -7.262 -3.771 10.678 1.00 93.88 105 ASP A CA 1
ATOM 856 C C . ASP A 1 105 ? -7.152 -3.554 12.199 1.00 93.88 105 ASP A C 1
ATOM 858 O O .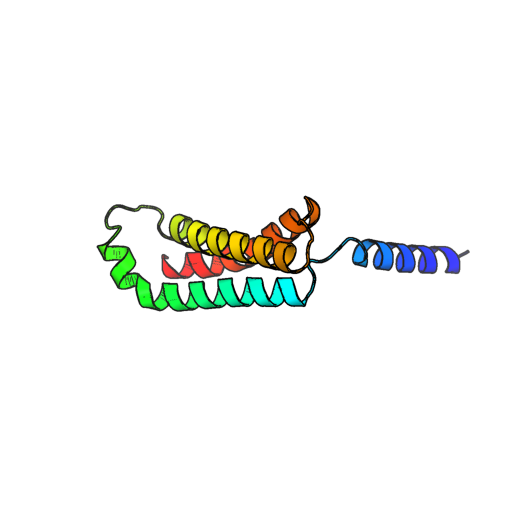 ASP A 1 105 ? -8.158 -3.299 12.859 1.00 93.88 105 ASP A O 1
ATOM 862 N N . LYS A 1 106 ? -5.941 -3.637 12.769 1.00 93.19 106 LYS A N 1
ATOM 863 C CA . LYS A 1 106 ? -5.714 -3.474 14.217 1.00 93.19 106 LYS A CA 1
ATOM 864 C C . LYS A 1 106 ? -6.040 -2.074 14.737 1.00 93.19 106 LYS A C 1
ATOM 866 O O . LYS A 1 106 ? -6.330 -1.942 15.917 1.00 93.19 106 LYS A O 1
ATOM 871 N N . PHE A 1 107 ? -6.025 -1.044 13.895 1.00 90.81 107 PHE A N 1
ATOM 872 C CA . PHE A 1 107 ? -6.362 0.319 14.320 1.00 90.81 107 PHE A CA 1
ATOM 873 C C . PHE A 1 107 ? -7.855 0.521 14.608 1.00 90.81 107 PHE A C 1
ATOM 875 O O . PHE A 1 107 ? -8.232 1.482 15.280 1.00 90.81 107 PHE A O 1
ATOM 882 N N . PHE A 1 108 ? -8.706 -0.365 14.087 1.00 86.69 108 PHE A N 1
ATOM 883 C CA . PHE A 1 108 ? -10.162 -0.224 14.134 1.00 86.69 108 PHE A CA 1
ATOM 884 C C . PHE A 1 108 ? -10.870 -1.391 14.842 1.00 86.69 108 PHE A C 1
ATOM 886 O O . PHE A 1 108 ? -12.100 -1.422 14.836 1.00 86.69 108 PHE A O 1
ATOM 893 N N . LYS A 1 109 ? -10.107 -2.325 15.427 1.00 79.81 109 LYS A N 1
ATOM 894 C CA . LYS A 1 109 ? -10.593 -3.405 16.298 1.00 79.81 109 LYS A CA 1
ATOM 895 C C . LYS A 1 109 ? -10.471 -2.975 17.758 1.00 79.81 109 LYS A C 1
ATOM 897 O O . LYS A 1 109 ? -11.476 -2.457 18.287 1.00 79.81 109 LYS A O 1
#

pLDDT: mean 86.44, std 16.22, range [44.88, 98.12]

Secondary structure (DSSP, 8-state):
-HHHHHHHHHHHHHHHHHS-PPPHHHHHHHHHHHHHH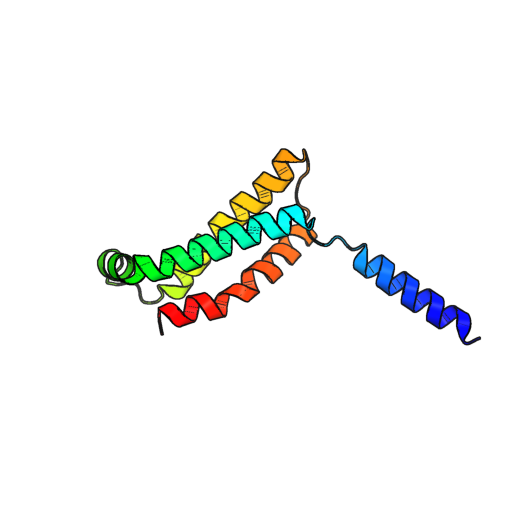HHHHHHHHHHHHHHSTT-S-HHHHHHHHHHHHHHHHHHHHHHHTT----HHHHHHHHHHHHTTHHHHHTT--

Radius of gyration: 18.93 Å; Cα contacts (8 Å, |Δi|>4): 48; chains: 1; bounding box: 46×52×36 Å

Solvent-accessible surface area (backbone atoms only — not comparable to full-atom values): 6265 Å² total; per-residue (Å²): 131,72,66,63,59,56,51,51,52,49,51,51,50,51,50,56,62,63,58,63,65,68,54,67,69,52,49,50,55,29,52,52,48,41,54,50,50,53,59,50,45,69,75,39,47,71,56,51,51,68,78,45,72,82,62,91,54,58,43,60,56,51,49,53,51,45,50,53,52,29,50,53,50,44,54,48,53,28,48,79,68,78,45,77,80,50,76,63,42,53,51,51,49,50,60,59,56,56,72,51,49,71,62,51,42,61,80,71,109